Protein AF-A0A645HGA9-F1 (afdb_monomer_lite)

Sequence (120 aa):
MKAKFRPDKSPLGQIKNLDYLMQQEFIYHYNKILHKGWFSSWQLKFTVTQLKRGCIRKAIRLTNEEYFVGKSREYLIDNFHEEMHQYCPWNDENSHSPGSVCEGSFCDEAYENWLEAKVK

Structure (mmCIF, N/CA/C/O backbone):
data_AF-A0A645HGA9-F1
#
_entry.id   AF-A0A645HGA9-F1
#
loop_
_atom_site.group_PDB
_atom_site.id
_atom_site.type_symbol
_atom_site.label_atom_id
_atom_site.label_alt_id
_atom_site.label_comp_id
_atom_site.label_asym_id
_atom_site.label_entity_id
_atom_site.label_seq_id
_atom_site.pdbx_PDB_ins_code
_atom_site.Cartn_x
_atom_site.Cartn_y
_atom_site.Cartn_z
_atom_site.occupancy
_atom_site.B_iso_or_equiv
_atom_site.auth_seq_id
_atom_site.auth_comp_id
_atom_site.auth_asym_id
_atom_sit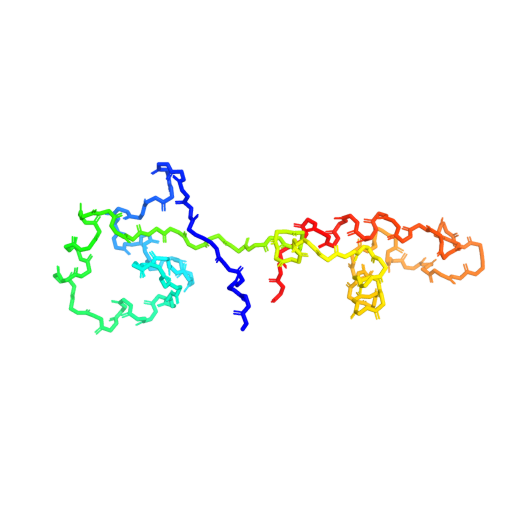e.auth_atom_id
_atom_site.pdbx_PDB_model_num
ATOM 1 N N . MET A 1 1 ? 1.685 14.866 -2.939 1.00 54.22 1 MET A N 1
ATOM 2 C CA . MET A 1 1 ? 2.290 13.516 -3.028 1.00 54.22 1 MET A CA 1
ATOM 3 C C . MET A 1 1 ? 1.173 12.486 -3.094 1.00 54.22 1 MET A C 1
ATOM 5 O O . MET A 1 1 ? 0.270 12.567 -2.269 1.00 54.22 1 MET A O 1
ATOM 9 N N . LYS A 1 2 ? 1.191 11.566 -4.069 1.00 66.88 2 LYS A N 1
ATOM 10 C CA . LYS A 1 2 ? 0.285 10.402 -4.065 1.00 66.88 2 LYS A CA 1
ATOM 11 C C . LYS A 1 2 ? 0.642 9.503 -2.871 1.00 66.88 2 LYS A C 1
ATOM 13 O O . LYS A 1 2 ? 1.808 9.419 -2.490 1.00 66.88 2 LYS A O 1
ATOM 18 N N . ALA A 1 3 ? -0.347 8.857 -2.258 1.00 81.19 3 ALA A N 1
ATOM 19 C CA . ALA A 1 3 ? -0.091 7.914 -1.171 1.00 81.19 3 ALA A CA 1
ATOM 20 C C . ALA A 1 3 ? 0.524 6.622 -1.734 1.00 81.19 3 ALA A C 1
ATOM 22 O O . ALA A 1 3 ? -0.030 6.039 -2.659 1.00 81.19 3 ALA A O 1
ATOM 23 N N . LYS A 1 4 ? 1.637 6.156 -1.154 1.00 91.19 4 LYS A N 1
ATOM 24 C CA . LYS A 1 4 ? 2.326 4.899 -1.527 1.00 91.19 4 LYS A CA 1
ATOM 25 C C . LYS A 1 4 ? 1.588 3.627 -1.087 1.00 91.19 4 LYS A C 1
ATOM 27 O O . LYS A 1 4 ? 2.051 2.517 -1.330 1.00 91.19 4 LYS A O 1
ATOM 32 N N . PHE A 1 5 ? 0.463 3.780 -0.396 1.00 92.62 5 PHE A N 1
ATOM 33 C CA . PHE A 1 5 ? -0.287 2.686 0.202 1.00 92.62 5 PHE A CA 1
ATOM 34 C C . PHE A 1 5 ? -1.783 2.858 -0.048 1.00 92.62 5 PHE A C 1
ATOM 36 O O . PHE A 1 5 ? -2.291 3.979 -0.118 1.00 92.62 5 PHE A O 1
ATOM 43 N N . ARG A 1 6 ? -2.497 1.734 -0.086 1.00 91.62 6 ARG A N 1
ATOM 44 C CA . ARG A 1 6 ? -3.960 1.659 -0.156 1.00 91.62 6 ARG A CA 1
ATOM 45 C C . 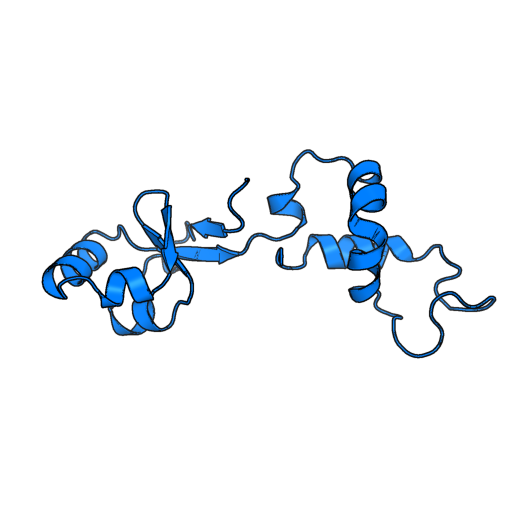ARG A 1 6 ? -4.518 0.745 0.936 1.00 91.62 6 ARG A C 1
ATOM 47 O O . ARG A 1 6 ? -3.796 -0.123 1.425 1.00 91.62 6 ARG A O 1
ATOM 54 N N . PRO A 1 7 ? -5.798 0.887 1.316 1.00 93.56 7 PRO A N 1
ATOM 55 C CA . PRO A 1 7 ? -6.424 -0.079 2.206 1.00 93.56 7 PRO A CA 1
ATOM 56 C C . PRO A 1 7 ? -6.561 -1.442 1.524 1.00 93.56 7 PRO A C 1
ATOM 58 O O . PRO A 1 7 ? -6.937 -1.529 0.351 1.00 93.56 7 PRO A O 1
ATOM 61 N N . ASP A 1 8 ? -6.351 -2.508 2.289 1.00 93.56 8 ASP A N 1
ATOM 62 C CA . ASP A 1 8 ? -6.826 -3.835 1.911 1.00 93.56 8 ASP A CA 1
ATOM 63 C C . ASP A 1 8 ? -8.359 -3.885 2.018 1.00 93.56 8 ASP A C 1
ATOM 65 O O . ASP A 1 8 ? -8.944 -3.871 3.110 1.00 93.56 8 ASP A O 1
ATOM 69 N N . LYS A 1 9 ? -9.020 -3.894 0.856 1.00 90.56 9 LYS A N 1
ATOM 70 C CA . LYS A 1 9 ? -10.484 -3.933 0.742 1.00 90.56 9 LYS A CA 1
ATOM 71 C C . LYS A 1 9 ? -11.056 -5.336 0.956 1.00 90.56 9 LYS A C 1
ATOM 73 O O . LYS A 1 9 ? -12.267 -5.454 1.131 1.00 90.56 9 LYS A O 1
ATOM 78 N N . SER A 1 10 ? -10.225 -6.379 0.975 1.00 90.56 10 SER A N 1
ATOM 79 C CA . SER A 1 10 ? -10.696 -7.744 1.201 1.00 90.56 10 SER A CA 1
ATOM 80 C C . SER A 1 10 ? -11.276 -7.911 2.618 1.00 90.56 10 SER A C 1
ATOM 82 O O . SER A 1 10 ? -10.951 -7.137 3.532 1.00 90.56 10 SER A O 1
ATOM 84 N N . PRO A 1 11 ? -12.117 -8.934 2.853 1.00 86.56 11 PRO A N 1
ATOM 85 C CA . PRO A 1 11 ? -12.568 -9.284 4.201 1.00 86.56 11 PRO A CA 1
ATOM 86 C C . PRO A 1 11 ? -11.411 -9.624 5.157 1.00 86.56 11 PRO A C 1
ATOM 88 O O . PRO A 1 11 ? -11.487 -9.328 6.349 1.00 86.56 11 PRO A O 1
ATOM 91 N N . LEU A 1 12 ? -10.319 -10.196 4.634 1.00 88.06 12 LEU A N 1
ATOM 92 C CA . LEU A 1 12 ? -9.098 -10.526 5.385 1.00 88.06 12 LEU A CA 1
ATOM 93 C C . LEU A 1 12 ? -8.205 -9.304 5.652 1.00 88.06 12 LEU A C 1
ATOM 95 O O . LEU A 1 12 ? -7.278 -9.369 6.462 1.00 88.06 12 LEU A O 1
ATOM 99 N N . GLY A 1 13 ? -8.490 -8.187 4.986 1.00 90.38 13 GLY A N 1
ATOM 100 C CA . GLY A 1 13 ? -7.802 -6.917 5.163 1.00 90.38 13 GLY A CA 1
ATOM 101 C C . GLY A 1 13 ? -8.160 -6.183 6.448 1.00 90.38 13 GLY A C 1
ATOM 102 O O . GLY A 1 13 ? -7.428 -5.287 6.865 1.00 90.38 13 GLY A O 1
ATOM 103 N N . GLN A 1 14 ? -9.271 -6.544 7.093 1.00 94.25 14 GLN A N 1
ATOM 104 C CA . GLN A 1 14 ? -9.685 -5.941 8.355 1.00 94.25 14 GLN A CA 1
ATOM 105 C C . GLN A 1 14 ? -8.864 -6.497 9.522 1.00 94.25 14 GLN A C 1
ATOM 107 O O . GLN A 1 14 ? -8.819 -7.705 9.754 1.00 94.25 14 GLN A O 1
ATOM 112 N N . ILE A 1 15 ? -8.265 -5.600 10.303 1.00 93.88 15 ILE A N 1
ATOM 113 C CA . ILE A 1 15 ? -7.511 -5.964 11.503 1.00 93.88 15 ILE A CA 1
ATOM 114 C C . ILE A 1 15 ? -8.502 -6.089 12.662 1.00 93.88 15 ILE A C 1
ATOM 116 O O . ILE A 1 15 ? -9.240 -5.152 12.965 1.00 93.88 15 ILE A O 1
ATOM 120 N N . LYS A 1 16 ? -8.545 -7.268 13.292 1.00 91.19 16 LYS A N 1
ATOM 121 C CA . LYS A 1 16 ? -9.556 -7.606 14.312 1.00 91.19 16 LYS A CA 1
ATOM 122 C C . LYS A 1 16 ? -9.024 -7.641 15.741 1.00 91.19 16 LYS A C 1
ATOM 124 O O . LYS A 1 16 ? -9.815 -7.583 16.677 1.00 91.19 16 LYS A O 1
ATOM 129 N N . ASN A 1 17 ? -7.712 -7.748 15.924 1.00 91.94 17 ASN A N 1
ATOM 130 C CA . ASN A 1 17 ? -7.096 -7.853 17.241 1.00 91.94 17 ASN A CA 1
ATOM 131 C C . ASN A 1 17 ? -5.851 -6.963 17.342 1.00 91.94 17 ASN A C 1
ATOM 133 O O . ASN A 1 17 ? -5.309 -6.511 16.332 1.00 91.94 17 ASN A O 1
ATOM 137 N N . LEU A 1 18 ? -5.454 -6.680 18.584 1.00 91.31 18 LEU A N 1
ATOM 138 C CA . LEU A 1 18 ? -4.361 -5.763 18.888 1.00 91.31 18 LEU A CA 1
ATOM 139 C C . LEU A 1 18 ? -2.996 -6.349 18.518 1.00 91.31 18 LEU A C 1
ATOM 141 O O . LEU A 1 18 ? -2.167 -5.629 17.985 1.00 91.31 18 LEU A O 1
ATOM 145 N N . ASP A 1 19 ? -2.770 -7.639 18.753 1.00 91.25 19 ASP A N 1
ATOM 146 C CA . ASP A 1 19 ? -1.489 -8.279 18.435 1.00 91.25 19 ASP A CA 1
ATOM 147 C C . ASP A 1 19 ? -1.155 -8.146 16.941 1.00 91.25 19 ASP A C 1
ATOM 149 O O . ASP A 1 19 ? -0.116 -7.617 16.551 1.00 91.25 19 ASP A O 1
ATOM 153 N N . TYR A 1 20 ? -2.126 -8.474 16.092 1.00 92.25 20 TYR A N 1
ATOM 154 C CA . TYR A 1 20 ? -1.991 -8.363 14.649 1.00 92.25 20 TYR A CA 1
ATOM 155 C C . TYR A 1 20 ? -1.842 -6.915 14.166 1.00 92.25 20 TYR A C 1
ATOM 157 O O . TYR A 1 20 ? -1.133 -6.667 13.191 1.00 92.25 20 TYR A O 1
ATOM 165 N N . LEU A 1 21 ? -2.470 -5.951 14.855 1.00 91.81 21 LEU A N 1
ATOM 166 C CA . LEU A 1 21 ? -2.261 -4.517 14.617 1.00 91.81 21 LEU A CA 1
ATOM 167 C C . LEU A 1 21 ? -0.793 -4.136 14.837 1.00 91.81 21 LEU A C 1
ATOM 169 O O . LEU A 1 21 ? -0.212 -3.435 14.014 1.00 91.81 21 LEU A O 1
ATOM 173 N N . MET A 1 22 ? -0.197 -4.615 15.930 1.00 91.31 22 MET A N 1
ATOM 174 C CA . MET A 1 22 ? 1.164 -4.266 16.344 1.00 91.31 22 MET A CA 1
ATOM 175 C C . MET A 1 22 ? 2.255 -4.867 15.449 1.00 91.31 22 MET A C 1
ATOM 177 O O . MET A 1 22 ? 3.370 -4.336 15.396 1.00 91.31 22 MET A O 1
ATOM 181 N N . GLN A 1 23 ? 1.931 -5.932 14.715 1.00 92.75 23 GLN A N 1
ATOM 182 C CA . GLN A 1 23 ? 2.810 -6.530 13.708 1.00 92.75 23 GLN A CA 1
ATOM 183 C C . GLN A 1 23 ? 2.925 -5.681 12.431 1.00 92.75 23 GLN A C 1
ATOM 185 O O . GLN A 1 23 ? 3.917 -5.791 11.716 1.00 92.75 23 GLN A O 1
ATOM 190 N N . GLN A 1 24 ? 1.943 -4.824 12.133 1.00 91.38 24 GLN A N 1
ATOM 191 C CA . GLN A 1 24 ? 1.965 -4.000 10.921 1.00 91.38 24 GLN A CA 1
ATOM 192 C C . GLN A 1 24 ? 2.880 -2.791 11.104 1.00 91.38 24 GLN A C 1
ATOM 194 O O . GLN A 1 24 ? 2.834 -2.147 12.140 1.00 91.38 24 GLN A O 1
ATOM 199 N N . GLU A 1 25 ? 3.666 -2.410 10.100 1.00 91.94 25 GLU A N 1
ATOM 200 C CA . GLU A 1 25 ? 4.401 -1.137 10.144 1.00 91.94 25 GLU A CA 1
ATOM 201 C C . GLU A 1 25 ? 3.461 0.052 9.888 1.00 91.94 25 GLU A C 1
ATOM 203 O O . GLU A 1 25 ? 3.416 1.009 10.666 1.00 91.94 25 GLU A O 1
ATOM 208 N N . PHE A 1 26 ? 2.642 -0.060 8.838 1.00 92.62 26 PHE A N 1
ATOM 209 C CA . PHE A 1 26 ? 1.646 0.927 8.437 1.00 92.62 26 PHE A CA 1
ATOM 210 C C . PHE A 1 26 ? 0.237 0.336 8.450 1.00 92.62 26 PHE A C 1
ATOM 212 O O . PHE A 1 26 ? 0.005 -0.819 8.091 1.00 92.62 26 PHE A O 1
ATOM 219 N N . ILE A 1 27 ? -0.728 1.158 8.846 1.00 93.56 27 ILE A N 1
ATOM 220 C CA . ILE A 1 27 ? -2.129 0.792 9.035 1.00 93.56 27 ILE A CA 1
ATOM 221 C C . ILE A 1 27 ? -3.004 1.839 8.356 1.00 93.56 27 ILE A C 1
ATOM 223 O O . ILE A 1 27 ? -2.705 3.033 8.389 1.00 93.56 27 ILE A O 1
ATOM 227 N N . TYR A 1 28 ? -4.112 1.402 7.769 1.00 94.19 28 TYR A N 1
ATOM 228 C CA . TYR A 1 28 ? -5.125 2.297 7.234 1.00 94.19 28 TYR A CA 1
ATOM 229 C C . TYR A 1 28 ? -6.236 2.545 8.258 1.00 94.19 28 TYR A C 1
ATOM 231 O O . TYR A 1 28 ? -6.881 1.603 8.728 1.00 94.19 28 TYR A O 1
ATOM 239 N N . HIS A 1 29 ? -6.496 3.815 8.568 1.00 92.12 29 HIS A N 1
ATOM 240 C CA . HIS A 1 29 ? -7.553 4.254 9.483 1.00 92.12 29 HIS A CA 1
ATOM 241 C C . HIS A 1 29 ? -8.164 5.572 9.002 1.00 92.12 29 HIS A C 1
ATOM 243 O O . HIS A 1 29 ? -7.440 6.535 8.771 1.00 92.12 29 HIS A O 1
ATOM 249 N N . TYR A 1 30 ? -9.491 5.612 8.819 1.00 87.75 30 TYR A N 1
ATOM 250 C CA . TYR A 1 30 ? -10.246 6.790 8.349 1.00 87.75 30 TYR A CA 1
ATOM 251 C C . TYR A 1 30 ? -9.567 7.571 7.207 1.00 87.75 30 TYR A C 1
ATOM 253 O O . TYR A 1 30 ? -9.291 8.764 7.326 1.00 87.75 30 TYR A O 1
ATOM 261 N N . ASN A 1 31 ? -9.292 6.898 6.089 1.00 86.56 31 ASN A N 1
ATOM 262 C CA . ASN A 1 31 ? -8.655 7.490 4.906 1.00 86.56 31 ASN A CA 1
ATOM 263 C C . ASN A 1 31 ? -7.217 7.988 5.104 1.00 86.56 31 ASN A C 1
ATOM 265 O O . ASN A 1 31 ? -6.687 8.685 4.240 1.00 86.56 31 ASN A O 1
ATOM 269 N N . LYS A 1 32 ? -6.561 7.600 6.200 1.00 90.31 32 LYS A N 1
ATOM 270 C CA . LYS A 1 32 ? -5.165 7.929 6.487 1.00 90.31 32 LYS A CA 1
ATOM 271 C C . LYS A 1 32 ? -4.324 6.670 6.626 1.00 90.31 32 LYS A C 1
ATOM 273 O O . LYS A 1 32 ? -4.801 5.639 7.094 1.00 90.31 32 LYS A O 1
ATOM 278 N N . ILE A 1 33 ? -3.058 6.791 6.238 1.00 92.38 33 ILE A N 1
ATOM 279 C CA . ILE A 1 33 ? -2.013 5.806 6.514 1.00 92.38 33 ILE A CA 1
ATOM 280 C C . ILE A 1 33 ? -1.268 6.272 7.757 1.00 92.38 33 ILE A C 1
ATOM 282 O O . ILE A 1 33 ? -0.762 7.392 7.790 1.00 92.38 33 ILE A O 1
ATOM 286 N N . LEU A 1 34 ? -1.233 5.430 8.780 1.00 91.69 34 LEU A N 1
ATOM 287 C CA . LEU A 1 34 ? -0.636 5.726 10.075 1.00 91.69 34 LEU A CA 1
ATOM 288 C C . LEU A 1 34 ? 0.402 4.655 10.396 1.00 91.69 34 LEU A C 1
ATOM 290 O O . LEU A 1 34 ? 0.171 3.475 10.148 1.00 91.69 34 LEU A O 1
ATOM 294 N N . HIS A 1 35 ? 1.532 5.057 10.967 1.00 91.19 35 HIS A N 1
ATOM 295 C CA . HIS A 1 35 ? 2.500 4.111 11.516 1.00 91.19 35 HIS A CA 1
ATOM 296 C C . HIS A 1 35 ? 1.940 3.462 12.796 1.00 91.19 35 HIS A C 1
ATOM 298 O O . HIS A 1 35 ? 1.230 4.128 13.555 1.00 91.19 35 HIS A O 1
ATOM 304 N N . LYS A 1 36 ? 2.289 2.202 13.096 1.00 88.38 36 LYS A N 1
ATOM 305 C CA . LYS A 1 36 ? 1.813 1.496 14.310 1.00 88.38 36 LYS A CA 1
ATOM 306 C C . LYS A 1 36 ? 2.028 2.253 15.614 1.00 88.38 36 LYS A C 1
ATOM 308 O O . LYS A 1 36 ? 1.184 2.185 16.503 1.00 88.38 36 LYS A O 1
ATOM 313 N N . GLY A 1 37 ? 3.108 3.031 15.704 1.00 87.62 37 GLY A N 1
ATOM 314 C CA . GLY A 1 37 ? 3.423 3.845 16.882 1.00 87.62 37 GLY A CA 1
ATOM 315 C C . GLY A 1 37 ? 2.320 4.844 17.246 1.00 87.62 37 GLY A C 1
ATOM 316 O O . GLY A 1 37 ? 2.154 5.166 18.417 1.00 87.62 37 GLY A O 1
ATOM 317 N N . TRP A 1 38 ? 1.517 5.271 16.267 1.00 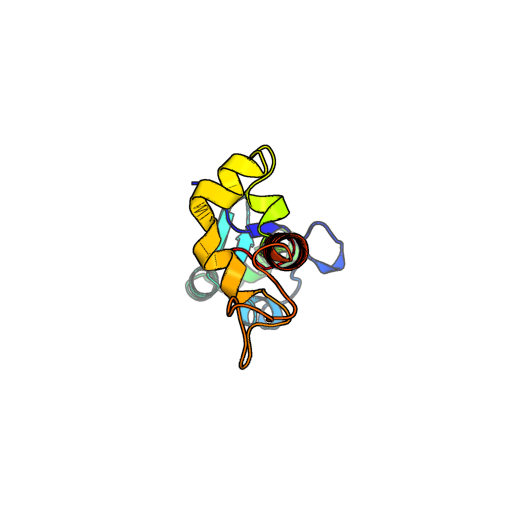87.69 38 TRP A N 1
ATOM 318 C CA . TRP A 1 38 ? 0.339 6.101 16.508 1.00 87.69 38 TRP A CA 1
ATOM 319 C C . TRP A 1 38 ? -0.735 5.376 17.329 1.00 87.69 38 TRP A C 1
ATOM 321 O O . TRP A 1 38 ? -1.367 5.983 18.182 1.00 87.69 38 TRP A O 1
ATOM 331 N N . PHE A 1 39 ? -0.932 4.073 17.114 1.00 85.19 39 PHE A N 1
ATOM 332 C CA . PHE A 1 39 ? -1.861 3.272 17.916 1.00 85.19 39 PHE A CA 1
ATOM 333 C C . PHE A 1 39 ? -1.254 2.839 19.252 1.00 85.19 39 PHE A C 1
ATOM 335 O O . PHE A 1 39 ? -1.997 2.673 20.218 1.00 85.19 39 PHE A O 1
ATOM 342 N N . SER A 1 40 ? 0.074 2.702 19.332 1.00 81.56 40 SER A N 1
ATOM 343 C CA . SER A 1 40 ? 0.779 2.454 20.596 1.00 81.56 40 SER A CA 1
ATOM 344 C C . SER A 1 40 ? 0.646 3.607 21.588 1.00 81.56 40 SER A C 1
ATOM 346 O O . SER A 1 40 ? 0.672 3.376 22.792 1.00 81.56 40 SER A O 1
ATOM 348 N N . SER A 1 41 ? 0.522 4.846 21.101 1.00 83.69 41 SER A N 1
ATOM 349 C CA . SER A 1 41 ? 0.350 6.031 21.951 1.00 83.69 41 SER A CA 1
ATOM 350 C C . SER A 1 41 ? -1.105 6.275 22.366 1.00 83.69 41 SER A C 1
ATOM 35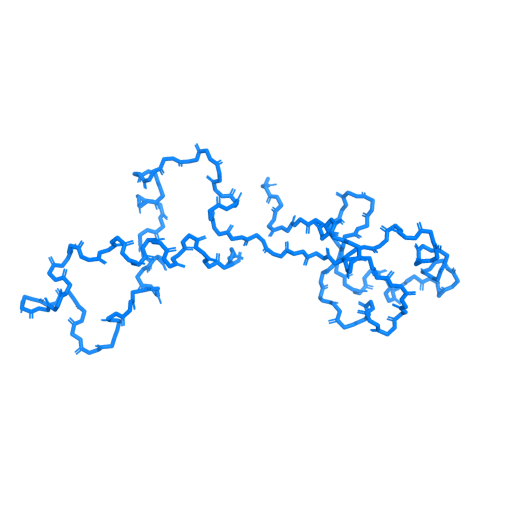2 O O . SER A 1 41 ? -1.379 7.157 23.180 1.00 83.69 41 SER A O 1
ATOM 354 N N . TRP A 1 42 ? -2.055 5.510 21.823 1.00 83.50 42 TRP A N 1
ATOM 355 C CA . TRP A 1 42 ? -3.471 5.630 22.152 1.00 83.50 42 TRP A CA 1
ATOM 356 C C . TRP A 1 42 ? -3.836 4.847 23.409 1.00 83.50 42 TRP A C 1
ATOM 358 O O . TRP A 1 42 ? -3.262 3.807 23.727 1.00 83.50 42 TRP A O 1
ATOM 368 N N . GLN A 1 43 ? -4.890 5.297 24.093 1.00 85.12 43 GLN A N 1
ATOM 369 C CA . GLN A 1 43 ? -5.507 4.484 25.134 1.00 85.12 43 GLN A CA 1
ATOM 370 C C . GLN A 1 43 ? -6.048 3.176 24.537 1.00 85.12 43 GLN A C 1
ATOM 372 O O . GLN A 1 43 ? -6.847 3.193 23.596 1.00 85.12 43 GLN A O 1
ATOM 377 N N . LEU A 1 44 ? -5.691 2.039 25.146 1.00 86.38 44 LEU A N 1
ATOM 378 C CA . LEU A 1 44 ? -6.073 0.695 24.685 1.00 86.38 44 LEU A CA 1
ATOM 379 C C . LEU A 1 44 ? -7.581 0.545 24.439 1.00 86.38 44 LEU A C 1
ATOM 381 O O . LEU A 1 44 ? -7.999 -0.061 23.452 1.00 86.38 44 LEU A O 1
ATOM 385 N N . LYS A 1 45 ? -8.414 1.147 25.299 1.00 88.69 45 LYS A N 1
ATOM 386 C CA . LYS A 1 45 ? -9.879 1.120 25.170 1.00 88.69 45 LYS A CA 1
ATOM 387 C C . LYS A 1 45 ? -10.354 1.710 23.839 1.00 88.69 45 LYS A C 1
ATOM 389 O O . LYS A 1 45 ? -11.282 1.182 23.219 1.00 88.69 45 LYS A O 1
ATOM 394 N N . PHE A 1 46 ? -9.718 2.786 23.385 1.00 89.88 46 PHE A N 1
ATOM 395 C CA . PHE A 1 46 ? -10.057 3.423 22.121 1.00 89.88 46 PHE A CA 1
ATOM 396 C C . PHE A 1 46 ? -9.634 2.551 20.936 1.00 89.88 46 PHE A C 1
ATOM 398 O O . PHE A 1 46 ? -10.470 2.260 20.081 1.00 89.88 46 PHE A O 1
ATOM 405 N N . THR A 1 47 ? -8.405 2.028 20.940 1.00 91.25 47 THR A N 1
ATOM 406 C CA . THR A 1 47 ? -7.911 1.104 19.905 1.00 91.25 47 THR A CA 1
ATOM 407 C C . THR A 1 47 ? -8.809 -0.127 19.767 1.00 91.25 47 THR A C 1
ATOM 409 O O . THR A 1 47 ? -9.252 -0.450 18.666 1.00 91.25 47 THR A O 1
ATOM 412 N N . VAL A 1 48 ? -9.194 -0.762 20.880 1.00 91.00 48 VAL A N 1
ATOM 413 C CA . VAL A 1 48 ? -10.124 -1.908 20.877 1.00 91.00 48 VAL A CA 1
ATOM 414 C C . VAL A 1 48 ? -11.493 -1.531 20.308 1.00 91.00 48 VAL A C 1
ATOM 416 O O . VAL A 1 48 ? -12.089 -2.305 19.559 1.00 91.00 48 VAL A O 1
ATOM 419 N N . THR A 1 49 ? -12.000 -0.338 20.619 1.00 92.81 49 THR A N 1
ATOM 420 C CA . THR A 1 49 ? -13.278 0.139 20.068 1.00 92.81 49 THR A CA 1
ATOM 421 C C . THR A 1 49 ? -13.203 0.302 18.548 1.00 92.81 49 THR A C 1
ATOM 423 O O . THR A 1 49 ? -14.129 -0.090 17.841 1.00 92.81 49 THR A O 1
ATOM 426 N N . GLN A 1 50 ? -12.093 0.830 18.030 1.00 93.06 50 GLN A N 1
ATOM 427 C CA . GLN A 1 50 ? -11.873 0.987 16.589 1.00 93.06 50 GLN A CA 1
ATOM 428 C C . GLN A 1 50 ? -11.726 -0.363 15.869 1.00 93.06 50 GLN A C 1
ATOM 430 O O . GLN A 1 50 ? -12.296 -0.542 14.791 1.00 93.06 50 GLN A O 1
ATOM 435 N N . LEU A 1 51 ? -11.039 -1.331 16.490 1.00 92.44 51 LEU A N 1
ATOM 436 C CA . LEU A 1 51 ? -10.938 -2.710 15.994 1.00 92.44 51 LEU A CA 1
ATOM 437 C C . LEU A 1 51 ? -12.322 -3.365 15.882 1.00 92.44 51 LEU A C 1
ATOM 439 O O . LEU A 1 51 ? -12.666 -3.912 14.835 1.00 92.44 51 LEU A O 1
ATOM 443 N N . LYS A 1 52 ? -13.156 -3.242 16.926 1.00 92.06 52 LYS A N 1
ATOM 444 C CA . LYS A 1 52 ? -14.531 -3.777 16.941 1.00 92.06 52 LYS A CA 1
ATOM 445 C C . LYS A 1 52 ? -15.425 -3.153 15.871 1.00 92.06 52 LYS A C 1
ATOM 447 O O . LYS A 1 52 ? -16.244 -3.849 15.285 1.00 92.06 52 LYS A O 1
ATOM 452 N N . ARG A 1 53 ? -15.252 -1.858 15.592 1.00 92.12 53 ARG A N 1
ATOM 453 C CA . ARG A 1 53 ? -15.967 -1.156 14.511 1.00 92.12 53 ARG A CA 1
ATOM 454 C C . ARG A 1 53 ? -15.483 -1.541 13.110 1.00 92.12 53 ARG A C 1
ATOM 456 O O . ARG A 1 53 ? -16.123 -1.171 12.134 1.00 92.12 53 ARG A O 1
ATOM 463 N N . GLY A 1 54 ? -14.353 -2.240 12.994 1.00 91.06 54 GLY A N 1
ATOM 464 C CA . GLY A 1 54 ? -13.769 -2.609 11.706 1.00 91.06 54 GLY A CA 1
ATOM 465 C C . GLY A 1 54 ? -13.200 -1.438 10.909 1.00 91.06 54 GLY A C 1
ATOM 466 O O . GLY A 1 54 ? -13.035 -1.538 9.696 1.00 91.06 54 GLY A O 1
ATOM 467 N N . CYS A 1 55 ? -12.885 -0.329 11.582 1.00 90.94 55 CYS A N 1
ATOM 468 C CA . CYS A 1 55 ? -12.361 0.878 10.941 1.00 90.94 55 CYS A CA 1
ATOM 469 C C . CYS A 1 55 ? -10.860 0.798 10.625 1.00 90.94 55 CYS A C 1
ATOM 471 O O . CYS A 1 55 ? -10.325 1.699 9.980 1.00 90.94 55 CYS A O 1
ATOM 473 N N . ILE A 1 56 ? -10.182 -0.250 11.097 1.00 93.88 56 ILE A N 1
ATOM 474 C CA . ILE A 1 56 ? -8.741 -0.447 10.955 1.00 93.88 56 ILE A CA 1
ATOM 475 C C . ILE A 1 56 ? -8.487 -1.565 9.939 1.00 93.88 56 ILE A C 1
ATOM 477 O O . ILE A 1 56 ? -8.976 -2.689 10.089 1.00 93.88 56 ILE A O 1
ATOM 481 N N . ARG A 1 57 ? -7.706 -1.253 8.903 1.00 95.00 57 ARG A N 1
ATOM 482 C CA . ARG A 1 57 ? -7.348 -2.179 7.821 1.00 95.00 57 ARG A CA 1
ATOM 483 C C . ARG A 1 57 ? -5.844 -2.207 7.584 1.00 95.00 57 ARG A C 1
ATOM 485 O O . ARG A 1 57 ? -5.135 -1.262 7.927 1.00 95.00 57 ARG A O 1
ATOM 492 N N . LYS A 1 58 ? -5.365 -3.276 6.952 1.00 94.88 58 LYS A N 1
ATOM 493 C CA . LYS A 1 58 ? -3.984 -3.369 6.466 1.00 94.88 58 LYS A CA 1
ATOM 494 C C . LYS A 1 58 ? -3.711 -2.273 5.441 1.00 94.88 58 LYS A C 1
ATOM 496 O O . LYS A 1 58 ? -4.556 -2.002 4.581 1.00 94.88 58 LYS A O 1
ATOM 501 N N . ALA A 1 59 ? -2.528 -1.674 5.522 1.00 94.44 59 ALA A N 1
ATOM 502 C CA . ALA A 1 59 ? -2.005 -0.823 4.466 1.00 94.44 59 ALA A CA 1
ATOM 503 C C . ALA A 1 59 ? -1.214 -1.691 3.480 1.00 94.44 59 ALA A C 1
ATOM 505 O O . ALA A 1 59 ? -0.168 -2.236 3.822 1.00 94.44 59 ALA A O 1
ATOM 506 N N . ILE A 1 60 ? -1.714 -1.824 2.255 1.00 93.25 60 ILE A N 1
ATOM 507 C CA . ILE A 1 60 ? -1.011 -2.512 1.172 1.00 93.25 60 ILE A CA 1
ATOM 508 C C . ILE A 1 60 ? -0.167 -1.484 0.441 1.00 93.25 60 ILE A C 1
ATOM 510 O O . ILE A 1 60 ? -0.692 -0.483 -0.048 1.00 93.25 60 ILE A O 1
ATOM 514 N N . ARG A 1 61 ? 1.135 -1.747 0.360 1.00 94.19 61 ARG A N 1
ATOM 515 C CA . ARG A 1 61 ? 2.061 -0.947 -0.434 1.00 94.19 61 ARG A CA 1
ATOM 516 C C . ARG A 1 61 ? 1.762 -1.130 -1.920 1.00 94.19 61 ARG A C 1
ATOM 518 O O . ARG A 1 61 ? 1.584 -2.266 -2.375 1.00 94.19 61 ARG A O 1
ATOM 525 N N . LEU A 1 62 ? 1.673 -0.019 -2.640 1.00 94.81 62 LEU A N 1
ATOM 526 C CA . LEU A 1 62 ? 1.379 -0.016 -4.069 1.00 94.81 62 LEU A CA 1
ATOM 527 C C . LEU A 1 62 ? 2.558 -0.569 -4.865 1.00 94.81 62 LEU A C 1
ATOM 529 O O . LEU A 1 62 ? 3.711 -0.450 -4.440 1.00 94.81 62 LEU A O 1
ATOM 533 N N . THR A 1 63 ? 2.259 -1.182 -6.003 1.00 96.06 63 THR A N 1
ATOM 534 C CA . THR A 1 63 ? 3.268 -1.412 -7.040 1.00 96.06 63 THR A CA 1
ATOM 535 C C . THR A 1 63 ? 3.621 -0.091 -7.733 1.00 96.06 63 THR A C 1
ATOM 537 O O . THR A 1 63 ? 2.891 0.902 -7.595 1.00 96.06 63 THR A O 1
ATOM 540 N N . ASN A 1 64 ? 4.744 -0.038 -8.448 1.00 94.00 64 ASN A N 1
ATOM 541 C CA . ASN A 1 64 ? 5.087 1.139 -9.248 1.00 94.00 64 ASN A CA 1
ATOM 542 C C . ASN A 1 64 ? 4.032 1.392 -10.331 1.00 94.00 64 ASN A C 1
ATOM 544 O O . ASN A 1 64 ? 3.637 2.542 -10.521 1.00 94.00 64 ASN A O 1
ATOM 548 N N . GLU A 1 65 ? 3.485 0.341 -10.944 1.00 94.56 65 GLU A N 1
ATOM 549 C CA . GLU A 1 65 ? 2.358 0.444 -11.876 1.00 94.56 65 GLU A CA 1
ATOM 550 C C . GLU A 1 65 ? 1.147 1.158 -11.245 1.00 94.56 65 GLU A C 1
ATOM 552 O O . GLU A 1 65 ? 0.676 2.182 -11.748 1.00 94.56 65 GLU A O 1
ATOM 557 N N . GLU A 1 66 ? 0.678 0.678 -10.085 1.00 94.00 66 GLU A N 1
ATOM 558 C CA . GLU A 1 66 ? -0.463 1.271 -9.377 1.00 94.00 66 GLU A CA 1
ATOM 559 C C . GLU A 1 66 ? -0.173 2.730 -8.963 1.00 94.00 66 GLU A C 1
ATOM 561 O O . GLU A 1 66 ? -1.052 3.597 -9.004 1.00 94.00 66 GLU A O 1
ATOM 566 N N . TYR A 1 67 ? 1.061 3.022 -8.541 1.00 94.00 67 TYR A N 1
ATOM 567 C CA . TYR A 1 67 ? 1.458 4.347 -8.066 1.00 94.00 67 TYR A CA 1
ATOM 568 C C . TYR A 1 67 ? 1.556 5.371 -9.210 1.00 94.00 67 TYR A C 1
ATOM 570 O O . TYR A 1 67 ? 1.053 6.504 -9.102 1.00 94.00 67 TYR A O 1
ATOM 578 N N . PHE A 1 68 ? 2.146 4.962 -10.333 1.00 93.31 68 PHE A N 1
ATOM 579 C CA . PHE A 1 68 ? 2.364 5.785 -11.518 1.00 93.31 68 PHE A CA 1
ATOM 580 C C . PHE A 1 68 ? 1.251 5.684 -12.566 1.00 93.31 68 PHE A C 1
ATOM 582 O O . PHE A 1 68 ? 1.410 6.210 -13.664 1.00 93.31 68 PHE A O 1
ATOM 589 N N . VAL A 1 69 ? 0.090 5.123 -12.214 1.00 93.38 69 VAL A N 1
ATOM 590 C CA . VAL A 1 69 ? -1.079 5.054 -13.103 1.00 93.38 69 VAL A CA 1
ATOM 591 C C . VAL A 1 69 ? -1.334 6.378 -13.844 1.00 93.38 69 VAL A C 1
ATOM 593 O O . VAL A 1 69 ? -1.375 7.460 -13.235 1.00 93.38 69 VAL A O 1
ATOM 596 N N . GLY A 1 70 ? -1.479 6.275 -15.169 1.00 92.44 70 GLY A N 1
ATOM 597 C CA . GLY A 1 70 ? -1.677 7.395 -16.095 1.00 92.44 70 GLY A CA 1
ATOM 598 C C . GLY A 1 70 ? -0.395 8.076 -16.592 1.00 92.44 70 GLY A C 1
ATOM 599 O O . GLY A 1 70 ? -0.486 9.045 -17.343 1.00 92.44 70 GLY A O 1
ATOM 600 N N . LYS A 1 71 ? 0.792 7.618 -16.180 1.00 94.00 71 LYS A N 1
ATOM 601 C CA . LYS A 1 71 ? 2.068 8.044 -16.768 1.00 94.00 71 LYS A CA 1
ATOM 602 C C . LYS A 1 71 ? 2.401 7.190 -17.985 1.00 94.00 71 LYS A C 1
ATOM 604 O O . LYS A 1 71 ? 2.128 5.995 -17.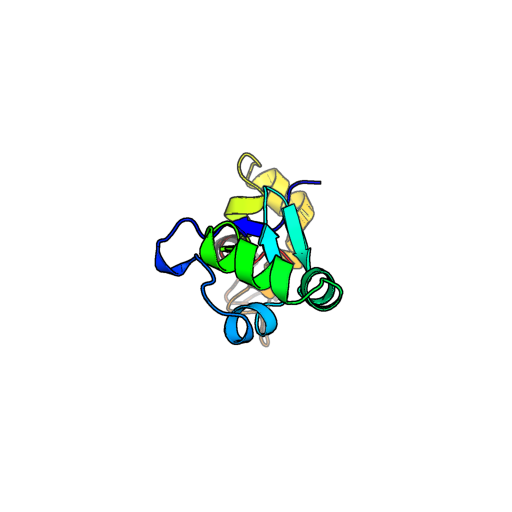985 1.00 94.00 71 LYS A O 1
ATOM 609 N N . SER A 1 72 ? 2.966 7.820 -19.014 1.00 94.62 72 SER A N 1
ATOM 610 C CA . SER A 1 72 ? 3.411 7.098 -20.203 1.00 94.62 72 SER A CA 1
ATOM 611 C C . SER A 1 72 ? 4.699 6.334 -19.915 1.00 94.62 72 SER A C 1
ATOM 613 O O . SER A 1 72 ? 5.447 6.674 -18.994 1.00 94.62 72 SER A O 1
ATOM 615 N N . ARG A 1 73 ? 4.958 5.309 -20.721 1.00 92.06 73 ARG A N 1
ATOM 616 C CA . ARG A 1 73 ? 6.168 4.499 -20.624 1.00 92.06 73 ARG A CA 1
ATOM 617 C C . ARG A 1 73 ? 7.425 5.343 -20.815 1.00 92.06 73 ARG A C 1
ATOM 619 O O . ARG A 1 73 ? 8.350 5.222 -20.023 1.00 92.06 73 ARG A O 1
ATOM 626 N N . GLU A 1 74 ? 7.416 6.237 -21.800 1.00 91.12 74 GLU A N 1
ATOM 627 C CA . GLU A 1 74 ? 8.534 7.133 -22.120 1.00 91.12 74 GLU A CA 1
ATOM 628 C C . GLU A 1 74 ? 8.877 8.004 -20.913 1.00 91.12 74 GLU A C 1
ATOM 630 O O . GLU A 1 74 ? 10.021 8.036 -20.479 1.00 91.12 74 GLU A O 1
ATOM 635 N N . TYR A 1 75 ? 7.864 8.611 -20.282 1.00 93.12 75 TYR A N 1
ATOM 636 C CA . TYR A 1 75 ? 8.064 9.382 -19.057 1.00 93.12 75 TYR A CA 1
ATOM 637 C C . TYR A 1 75 ? 8.698 8.538 -17.943 1.00 93.12 75 TYR A C 1
ATOM 639 O O . TYR A 1 75 ? 9.561 9.023 -17.215 1.00 93.12 75 TYR A O 1
ATOM 647 N N . LEU A 1 76 ? 8.255 7.292 -17.769 1.00 92.94 76 LEU A N 1
ATOM 648 C CA . LEU A 1 76 ? 8.779 6.427 -16.714 1.00 92.94 76 LEU A CA 1
ATOM 649 C C . LEU A 1 76 ? 10.227 6.020 -16.983 1.00 92.94 76 LEU A C 1
ATOM 651 O O . LEU A 1 76 ? 11.030 6.051 -16.057 1.00 92.94 76 LEU A O 1
ATOM 655 N N . ILE A 1 77 ? 10.569 5.705 -18.231 1.00 88.69 77 ILE A N 1
ATOM 656 C CA . ILE A 1 77 ? 11.948 5.413 -18.629 1.00 88.69 77 ILE A CA 1
ATOM 657 C C . ILE A 1 77 ? 12.814 6.653 -18.386 1.00 88.69 77 ILE A C 1
ATOM 659 O O . ILE A 1 77 ? 13.764 6.578 -17.615 1.00 88.69 77 ILE A O 1
ATOM 663 N N . ASP A 1 78 ? 12.429 7.820 -18.904 1.00 90.25 78 ASP A N 1
ATOM 664 C CA . ASP A 1 78 ? 13.218 9.054 -18.778 1.00 90.25 78 ASP A CA 1
ATOM 665 C C . ASP A 1 78 ? 13.523 9.450 -17.323 1.00 90.25 78 ASP A C 1
ATOM 667 O O . ASP A 1 78 ? 14.548 10.071 -17.050 1.00 90.25 78 ASP A O 1
ATOM 671 N N . ASN A 1 79 ? 12.636 9.115 -16.380 1.00 91.50 79 ASN A N 1
ATOM 672 C CA . ASN A 1 79 ? 12.763 9.530 -14.980 1.00 91.50 79 ASN A CA 1
ATOM 673 C C . ASN A 1 79 ? 13.278 8.427 -14.043 1.00 91.50 79 ASN A C 1
ATOM 675 O O . ASN A 1 79 ? 13.768 8.754 -12.964 1.00 91.50 79 ASN A O 1
ATOM 679 N N . PHE A 1 80 ? 13.149 7.147 -14.408 1.00 90.44 80 PHE A N 1
ATOM 680 C CA . PHE A 1 80 ? 13.420 6.016 -13.508 1.00 90.44 80 PHE A CA 1
ATOM 681 C C . PHE A 1 80 ? 14.273 4.907 -14.139 1.00 90.44 80 PHE A C 1
ATOM 683 O O . PHE A 1 80 ? 14.421 3.847 -13.533 1.00 90.44 80 PHE A O 1
ATOM 690 N N . HIS A 1 81 ? 14.860 5.132 -15.320 1.00 83.94 81 HIS A N 1
ATOM 691 C CA . HIS A 1 81 ? 15.683 4.139 -16.020 1.00 83.94 81 HIS A CA 1
ATOM 692 C C . HIS A 1 81 ? 16.759 3.510 -15.120 1.00 83.94 81 HIS A C 1
ATOM 694 O O . HIS A 1 81 ? 16.855 2.289 -15.049 1.00 83.94 81 HIS A O 1
ATOM 700 N N . GLU A 1 82 ? 17.512 4.312 -14.361 1.00 82.62 82 GLU A N 1
ATOM 701 C CA . GLU A 1 82 ? 18.548 3.797 -13.450 1.00 82.62 82 GLU A CA 1
ATOM 702 C C . GLU A 1 82 ? 17.976 2.909 -12.333 1.00 82.62 82 GLU A C 1
ATOM 704 O O . GLU A 1 82 ? 18.590 1.919 -11.936 1.00 82.62 82 GLU A O 1
ATOM 709 N N . GLU A 1 83 ? 16.777 3.221 -11.832 1.00 86.75 83 GLU A N 1
ATOM 710 C CA . GLU A 1 83 ? 16.120 2.398 -10.814 1.00 86.75 83 GLU A CA 1
ATOM 711 C C . GLU A 1 83 ? 15.645 1.058 -11.383 1.00 86.75 83 GLU A C 1
ATOM 713 O O . GLU A 1 83 ? 15.703 0.047 -10.681 1.00 86.75 83 GLU A O 1
ATOM 718 N N . MET A 1 84 ? 15.202 1.034 -12.644 1.00 86.81 84 MET A N 1
ATOM 719 C CA . MET A 1 84 ? 14.745 -0.178 -13.333 1.00 86.81 84 MET A CA 1
ATOM 720 C C . MET A 1 84 ? 15.879 -1.189 -13.532 1.00 86.81 84 MET A C 1
ATOM 722 O O . MET A 1 84 ? 15.631 -2.390 -13.484 1.00 86.81 84 MET A O 1
ATOM 726 N N . HIS A 1 85 ? 17.132 -0.738 -13.672 1.00 80.56 85 HIS A N 1
ATOM 727 C CA . HIS A 1 85 ? 18.293 -1.627 -13.866 1.00 80.56 85 HIS A CA 1
ATOM 728 C C . HIS A 1 85 ? 18.486 -2.610 -12.711 1.00 80.56 85 HIS A C 1
ATOM 730 O O . HIS A 1 85 ? 18.910 -3.741 -12.927 1.00 80.56 85 HIS A O 1
ATOM 736 N N . GLN A 1 86 ? 18.095 -2.224 -11.494 1.00 84.38 86 GLN A N 1
ATOM 737 C CA . GLN A 1 86 ? 18.137 -3.104 -10.319 1.00 84.38 86 GLN A CA 1
ATOM 738 C C . GLN A 1 86 ? 17.199 -4.314 -10.439 1.00 84.38 86 GLN A C 1
ATOM 740 O O . GLN A 1 86 ? 17.355 -5.280 -9.696 1.00 84.38 86 GLN A O 1
ATOM 745 N N . TYR A 1 87 ? 16.228 -4.252 -11.351 1.00 86.75 87 TYR A N 1
ATOM 746 C CA . TYR A 1 87 ? 15.232 -5.288 -11.618 1.00 86.75 87 TYR A CA 1
ATOM 747 C C . TYR A 1 87 ? 15.528 -6.071 -12.904 1.00 86.75 87 TYR A C 1
ATOM 749 O O . TYR A 1 87 ? 14.702 -6.873 -13.345 1.00 86.75 87 TYR A O 1
ATOM 757 N N . CYS A 1 88 ? 16.702 -5.854 -13.507 1.00 82.94 88 CYS A N 1
ATOM 758 C CA . CYS A 1 88 ? 17.167 -6.636 -14.641 1.00 82.94 88 CYS A CA 1
ATOM 759 C C . CYS A 1 88 ? 17.446 -8.087 -14.198 1.00 82.94 88 CYS A C 1
ATOM 761 O O . CYS A 1 88 ? 18.271 -8.293 -13.304 1.00 82.94 88 CYS A O 1
ATOM 763 N N . PRO A 1 89 ? 16.828 -9.105 -14.828 1.00 77.75 89 PRO A N 1
ATOM 764 C CA . PRO A 1 89 ? 17.111 -10.515 -14.526 1.00 77.75 89 PRO A CA 1
ATOM 765 C C . PRO A 1 89 ? 18.569 -10.926 -14.780 1.00 77.75 89 PRO A C 1
ATOM 767 O O . PRO A 1 89 ? 19.036 -11.926 -14.246 1.00 77.75 89 PRO A O 1
ATOM 770 N N . TRP A 1 90 ? 19.287 -10.137 -15.582 1.00 74.38 90 TRP A N 1
ATOM 771 C CA . TRP A 1 90 ? 20.651 -10.385 -16.050 1.00 74.38 90 TRP A CA 1
ATOM 772 C C . TRP A 1 90 ? 21.667 -9.424 -15.413 1.00 74.38 90 TRP A C 1
ATOM 774 O O . TRP A 1 90 ? 22.668 -9.067 -16.030 1.00 74.38 90 TRP A O 1
ATOM 784 N N . ASN A 1 91 ? 21.379 -8.939 -14.200 1.00 71.81 91 ASN A N 1
ATOM 785 C CA . ASN A 1 91 ? 22.199 -7.939 -13.509 1.00 71.81 91 ASN A CA 1
ATOM 786 C C . ASN A 1 91 ? 23.543 -8.483 -12.969 1.00 71.81 91 ASN A C 1
ATOM 788 O O . ASN A 1 91 ? 24.377 -7.694 -12.534 1.00 71.81 91 ASN A O 1
ATOM 792 N N . ASP A 1 92 ? 23.789 -9.795 -13.034 1.00 60.62 92 ASP A N 1
ATOM 793 C CA . ASP A 1 92 ? 25.056 -10.399 -12.606 1.00 60.62 92 ASP A CA 1
ATOM 794 C C . ASP A 1 92 ? 25.989 -10.680 -13.798 1.00 60.62 92 ASP A C 1
ATOM 796 O O . ASP A 1 92 ? 25.604 -11.303 -14.785 1.00 60.62 92 ASP A O 1
ATOM 800 N N . GLU A 1 93 ? 27.223 -10.172 -13.685 1.00 53.47 93 GLU A N 1
ATOM 801 C CA . GLU A 1 93 ? 28.414 -10.464 -14.504 1.00 53.47 93 GLU A CA 1
ATOM 802 C C . GLU A 1 93 ? 28.175 -10.685 -16.011 1.00 53.47 93 GLU A C 1
ATOM 804 O O . GLU A 1 93 ? 28.483 -11.742 -16.550 1.00 53.47 93 GLU A O 1
ATOM 809 N N . ASN A 1 94 ? 27.620 -9.673 -16.689 1.00 54.72 94 ASN A N 1
ATOM 810 C CA . ASN A 1 94 ? 27.848 -9.285 -18.101 1.00 54.72 94 ASN A CA 1
ATOM 811 C C . ASN A 1 94 ? 26.754 -8.307 -18.576 1.00 54.72 94 ASN A C 1
ATOM 813 O O . ASN A 1 94 ? 26.302 -8.359 -19.716 1.00 54.72 94 ASN A O 1
ATOM 817 N N . SER A 1 95 ? 26.280 -7.409 -17.712 1.00 56.75 95 SER A N 1
ATOM 818 C CA . SER A 1 95 ? 25.246 -6.441 -18.070 1.00 56.75 95 SER A CA 1
ATOM 819 C C . SER A 1 95 ? 25.812 -5.370 -19.017 1.00 56.75 95 SER A C 1
ATOM 821 O O . SER A 1 95 ? 26.791 -4.694 -18.717 1.00 56.75 95 SER A O 1
ATOM 823 N N . HIS A 1 96 ? 25.195 -5.220 -20.192 1.00 59.91 96 HIS A N 1
ATOM 824 C CA . HIS A 1 96 ? 25.437 -4.127 -21.150 1.00 59.91 96 HIS A CA 1
ATOM 825 C C . HIS A 1 96 ? 26.827 -4.053 -21.813 1.00 59.91 96 HIS A C 1
ATOM 827 O O . HIS A 1 96 ? 27.144 -3.050 -22.456 1.00 59.91 96 HIS A O 1
ATOM 833 N N . SER A 1 97 ? 27.651 -5.100 -21.732 1.00 61.47 97 SER A N 1
ATOM 834 C CA . SER A 1 97 ? 28.846 -5.215 -22.577 1.00 61.47 97 SER A CA 1
ATOM 835 C C . SER A 1 97 ? 28.467 -5.612 -24.017 1.00 61.47 97 SER A C 1
ATOM 837 O O . SER A 1 97 ? 27.439 -6.268 -24.230 1.00 61.47 97 SER A O 1
ATOM 839 N N . PRO A 1 98 ? 29.259 -5.235 -25.039 1.00 57.53 98 PRO A N 1
ATOM 840 C CA . PRO A 1 98 ? 29.102 -5.787 -26.385 1.00 57.53 98 PRO A CA 1
ATOM 841 C C . P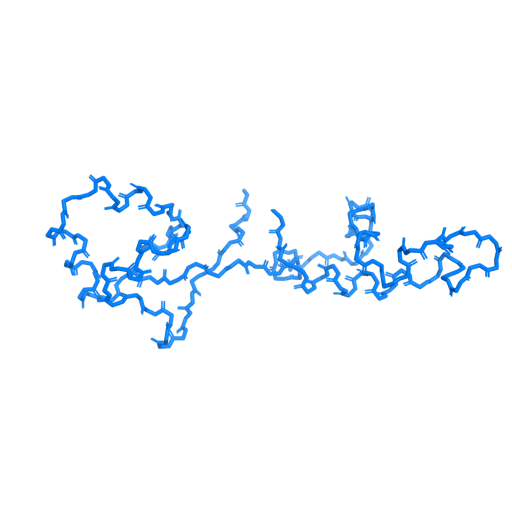RO A 1 98 ? 29.174 -7.324 -26.348 1.00 57.53 98 PRO A C 1
ATOM 843 O O . PRO A 1 98 ? 30.169 -7.876 -25.881 1.00 57.53 98 PRO A O 1
ATOM 846 N N . GLY A 1 99 ? 28.117 -8.007 -26.803 1.00 58.94 99 GLY A N 1
ATOM 847 C CA . GLY A 1 99 ? 27.965 -9.468 -26.690 1.00 58.94 99 GLY A CA 1
ATOM 848 C C . GLY A 1 99 ? 27.260 -9.960 -25.416 1.00 58.94 99 GLY A C 1
ATOM 849 O O . GLY A 1 99 ? 27.183 -11.166 -25.191 1.00 58.94 99 GLY A O 1
ATOM 850 N N . SER A 1 100 ? 26.746 -9.051 -24.580 1.00 64.56 100 SER A N 1
ATOM 851 C CA . SER A 1 100 ? 25.853 -9.394 -23.468 1.00 64.56 100 SER A CA 1
ATOM 852 C C . SER A 1 100 ? 24.499 -9.900 -23.961 1.00 64.56 100 SER A C 1
ATOM 854 O O . SER A 1 100 ? 24.005 -9.450 -24.990 1.00 64.56 100 SER A O 1
ATOM 856 N N . VAL A 1 101 ? 23.851 -10.765 -23.171 1.00 57.81 101 VAL A N 1
ATOM 857 C CA . VAL A 1 101 ? 22.488 -11.275 -23.443 1.00 57.81 101 VAL A CA 1
ATOM 858 C C . VAL A 1 101 ? 21.483 -10.134 -23.637 1.00 57.81 101 VAL A C 1
ATOM 860 O O . VAL A 1 101 ? 20.523 -10.277 -24.381 1.00 57.81 101 VAL A O 1
ATOM 863 N N . CYS A 1 102 ? 21.724 -8.992 -22.987 1.00 62.38 102 CYS A N 1
ATOM 864 C CA . CYS A 1 102 ? 20.839 -7.839 -23.016 1.00 62.38 102 CYS A CA 1
ATOM 865 C C . CYS A 1 102 ? 21.057 -6.914 -24.228 1.00 62.38 102 CYS A C 1
ATOM 867 O O . CYS A 1 102 ? 20.130 -6.192 -24.561 1.00 62.38 102 CYS A O 1
ATOM 869 N N . GLU A 1 103 ? 22.233 -6.853 -24.872 1.00 55.84 103 GLU A N 1
ATOM 870 C CA . GLU A 1 103 ? 22.557 -5.896 -25.967 1.00 55.84 103 GLU A CA 1
ATOM 871 C C . GLU A 1 103 ? 21.925 -4.476 -25.830 1.00 55.84 103 GLU A C 1
ATOM 873 O O . GLU A 1 103 ? 21.566 -3.836 -26.817 1.00 55.84 103 GLU A O 1
ATOM 878 N N . GLY A 1 104 ? 21.698 -3.985 -24.602 1.00 55.91 104 GLY A N 1
ATOM 879 C CA . GLY A 1 104 ? 20.944 -2.748 -24.325 1.00 55.91 104 GLY A CA 1
ATOM 880 C C . GLY A 1 104 ? 19.443 -2.746 -24.688 1.00 55.91 104 GLY A C 1
ATOM 881 O O . GLY A 1 104 ? 18.794 -1.718 -24.522 1.00 55.91 104 GLY A O 1
ATOM 882 N N . SER A 1 105 ? 18.888 -3.859 -25.172 1.00 56.12 105 SER A N 1
ATOM 883 C CA . SER A 1 105 ? 17.528 -3.994 -25.718 1.00 56.12 105 SER A CA 1
ATOM 884 C C . SER A 1 105 ? 16.550 -4.736 -24.794 1.00 56.12 105 SER A C 1
ATOM 886 O O . SER A 1 105 ? 15.343 -4.553 -24.915 1.00 56.12 105 SER A O 1
ATOM 888 N N . PHE A 1 106 ? 17.035 -5.538 -23.839 1.00 56.66 106 PHE A N 1
ATOM 889 C CA . PHE A 1 106 ? 16.188 -6.352 -22.942 1.00 56.66 106 PHE A CA 1
ATOM 890 C C . PHE A 1 106 ? 15.706 -5.595 -21.684 1.00 56.66 106 PHE A C 1
ATOM 892 O O . PHE A 1 106 ? 15.294 -6.190 -20.687 1.00 56.66 106 PHE A O 1
ATOM 899 N N . CYS A 1 107 ? 15.701 -4.260 -21.742 1.00 69.94 107 CYS A N 1
ATOM 900 C CA . CYS A 1 107 ? 15.170 -3.375 -20.700 1.00 69.94 107 CYS A CA 1
ATOM 901 C C . CYS A 1 107 ? 13.651 -3.514 -20.494 1.00 69.94 107 CYS A C 1
ATOM 903 O O . CYS A 1 107 ? 13.133 -3.044 -19.483 1.00 69.94 107 CYS A O 1
ATOM 905 N N . ASP A 1 108 ? 12.941 -4.160 -21.420 1.00 80.38 108 ASP A N 1
ATOM 906 C CA . ASP A 1 108 ? 11.503 -4.411 -21.314 1.00 80.38 108 ASP A CA 1
ATOM 907 C C . ASP A 1 108 ? 11.177 -5.307 -20.110 1.00 80.38 108 ASP A C 1
ATOM 909 O O . ASP A 1 108 ? 10.302 -4.970 -19.321 1.00 80.38 108 ASP A O 1
ATOM 913 N N . GLU A 1 109 ? 11.939 -6.380 -19.878 1.00 84.06 109 GLU A N 1
ATOM 914 C CA . GLU A 1 109 ? 11.735 -7.246 -18.705 1.00 84.06 109 GLU A CA 1
ATOM 915 C C . GLU A 1 109 ? 12.058 -6.517 -17.397 1.00 84.06 109 GLU A C 1
ATOM 917 O O . GLU A 1 109 ? 11.344 -6.649 -16.405 1.00 84.06 109 GLU A O 1
ATOM 922 N N . ALA A 1 110 ? 13.116 -5.702 -17.397 1.00 86.69 110 ALA A N 1
ATOM 923 C CA . ALA A 1 110 ? 13.465 -4.869 -16.250 1.00 86.69 110 ALA A CA 1
ATOM 924 C C . ALA A 1 110 ? 12.361 -3.840 -15.942 1.00 86.69 110 ALA A C 1
ATOM 926 O O . ALA A 1 110 ? 12.055 -3.591 -14.775 1.00 86.69 110 ALA A O 1
ATOM 927 N N . TYR A 1 111 ? 11.741 -3.270 -16.979 1.00 89.12 111 TYR A N 1
ATOM 928 C CA . TYR A 1 111 ? 10.606 -2.360 -16.862 1.00 89.12 111 TYR A CA 1
ATOM 929 C C . TYR A 1 111 ? 9.383 -3.056 -16.256 1.00 89.12 111 TYR A C 1
ATOM 931 O O . TYR A 1 111 ? 8.828 -2.543 -15.286 1.00 89.12 111 TYR A O 1
ATOM 939 N N . GLU A 1 112 ? 9.003 -4.232 -16.760 1.00 90.81 112 GLU A N 1
ATOM 940 C CA . GLU A 1 112 ? 7.873 -5.003 -16.222 1.00 90.81 112 GLU A CA 1
ATOM 941 C C . GLU A 1 112 ? 8.122 -5.430 -14.765 1.00 90.81 112 GLU A C 1
ATOM 943 O O . GLU A 1 112 ? 7.295 -5.186 -13.884 1.00 90.81 112 GLU A O 1
ATOM 948 N N . ASN A 1 113 ? 9.315 -5.948 -14.456 1.00 91.56 113 ASN A N 1
ATOM 949 C CA . ASN A 1 113 ? 9.686 -6.296 -13.082 1.00 91.56 113 ASN A CA 1
ATOM 950 C C . ASN A 1 113 ? 9.658 -5.073 -12.154 1.00 91.56 113 ASN A C 1
ATOM 952 O O . ASN A 1 113 ? 9.235 -5.161 -10.997 1.00 91.56 113 ASN A O 1
ATOM 956 N N . TRP A 1 114 ? 10.098 -3.912 -12.646 1.00 93.31 114 TRP A N 1
ATOM 957 C CA . TRP A 1 114 ? 10.016 -2.662 -11.899 1.00 93.31 114 TRP A CA 1
ATOM 958 C C . TRP A 1 114 ? 8.565 -2.221 -11.693 1.00 93.31 114 TRP A C 1
ATOM 960 O O . TRP A 1 114 ? 8.238 -1.762 -10.599 1.00 93.31 114 TRP A O 1
ATOM 970 N N . LEU A 1 115 ? 7.685 -2.376 -12.687 1.00 93.94 115 LEU A N 1
ATOM 971 C CA . LEU A 1 115 ? 6.259 -2.065 -12.570 1.00 93.94 115 LEU A CA 1
ATOM 972 C C . LEU A 1 115 ? 5.579 -2.899 -11.480 1.00 93.94 115 LEU A C 1
ATOM 974 O O . LEU A 1 115 ? 4.812 -2.341 -10.688 1.00 93.94 115 LEU A O 1
ATOM 978 N N . GLU A 1 116 ? 5.899 -4.191 -11.393 1.00 94.31 116 GLU A N 1
ATOM 979 C CA . GLU A 1 116 ? 5.375 -5.107 -10.373 1.00 94.31 116 GLU A CA 1
ATOM 980 C C . GLU A 1 116 ? 5.977 -4.870 -8.977 1.00 94.31 116 GLU A C 1
ATOM 982 O O . GLU A 1 116 ? 5.348 -5.160 -7.947 1.00 94.31 116 GLU A O 1
ATOM 987 N N . ALA A 1 117 ? 7.183 -4.301 -8.914 1.00 94.19 117 ALA A N 1
ATOM 988 C CA . ALA A 1 117 ? 7.863 -4.024 -7.661 1.00 94.19 117 ALA A CA 1
ATOM 989 C C . ALA A 1 117 ? 7.096 -3.021 -6.787 1.00 94.19 117 ALA A C 1
ATOM 991 O O . ALA A 1 117 ? 6.420 -2.099 -7.252 1.00 94.19 117 ALA A O 1
ATOM 992 N N . LYS A 1 118 ? 7.222 -3.180 -5.464 1.00 93.62 118 LYS A N 1
ATOM 993 C CA . LYS A 1 118 ? 6.634 -2.239 -4.504 1.00 93.62 118 LYS A CA 1
ATOM 994 C C . LYS A 1 118 ? 7.359 -0.903 -4.560 1.00 93.62 118 LYS A C 1
ATOM 996 O O . LYS A 1 118 ? 8.580 -0.864 -4.429 1.00 93.62 118 LYS A O 1
ATOM 1001 N N . VAL A 1 119 ? 6.588 0.181 -4.662 1.00 92.44 119 VAL A N 1
ATOM 1002 C CA . VAL A 1 119 ? 7.128 1.546 -4.684 1.00 92.44 119 VAL A CA 1
ATOM 1003 C C . VAL A 1 119 ? 8.006 1.771 -3.457 1.00 92.44 119 VAL A C 1
ATOM 1005 O O . VAL A 1 119 ? 7.545 1.551 -2.338 1.00 92.44 119 VAL A O 1
ATOM 1008 N N . LYS A 1 120 ? 9.264 2.176 -3.628 1.00 83.94 120 LYS A N 1
ATOM 1009 C CA . LYS A 1 120 ? 10.195 2.404 -2.505 1.00 83.94 120 LYS A CA 1
ATOM 1010 C C . LYS A 1 120 ? 9.791 3.584 -1.631 1.00 83.94 120 LYS A C 1
ATOM 1012 O O . LYS A 1 120 ? 8.945 4.400 -2.054 1.00 83.94 120 LYS A O 1
#

Secondary structure (DSSP, 8-state):
---SEEE--SGGGB--SHHHHHH-SEEEETTEEEEHHHHHTS-HHHHHHHHHTT-EEEEEEPBHHHHSTT--HHHHHHHHHHHHHTT-TT-SS-TTSTT-TTTTTTHHHHHHHHHHSBP-

Radius of gyration: 19.76 Å; chains: 1; bounding box: 45×25×52 Å

Foldseek 3Di:
DFDQWDFDPDPVFQDQDDVVLQPAQWKDAPNDIDGSVVVVPDDPVVVNVCSVVSRIGHIHGAFLLRRCPPDDPVVCCVVCVVVLLVQDPQNPDDPCDVVDPPVVPVSVSSSVSSRRDGDD

Organism: NCBI:txid1076179

pLDDT: mean 85.36, std 11.94, range [53.47, 96.06]